Protein AF-A0A645AIA3-F1 (afdb_monomer_lite)

Radius of gyration: 23.24 Å; chains: 1; bounding box: 51×50×55 Å

pLDDT: mean 79.98, std 12.29, range [47.19, 94.25]

InterPro domains:
  IPR001204 Phosphate transporter [PF01384] (1-66)
  IPR001204 Phosphate transporter [PTHR11101] (1-73)

Organism: NCBI:txid1076179

Foldseek 3Di:
DQLVVQLVVVVVVCVVVVDDDDSVCSSVVSVQVVQVPDVPRDDPVVVVVVVVVVVVVVVVVVVVVVVVLVCQLVVVCVPPPNVVSVVVSVVVVVVVVVVVVVVVVVDDCDPVNPPPPPPPVPDDDDDDPPDD

Sequence (132 aa):
MAAEASSAAVILASSHLGFALSTTHVATGSILGTGLGRRGAEVRWGVALRMVVAWLVTLPAAALVGAAMYGIANGLSGVAGGWLGPFVVFAMLLAMAGYLVARSRRTPIGAHNVNDDWDTGLGPTPAPSTSA

Secondary structure (DSSP, 8-state):
-HHHHHHHHHHHHHHHHT----HHHHHHHHHHHHHHTSTT----HHHHHHHHHHHHHHHHHHHHHHHHHHHHHHHHHHHH-TTHHHHHHHHHHHHHHHHHHHHHTTS---TTTSSS---SS-SPPPPP----

Structure (mmCIF, N/CA/C/O backbone):
data_AF-A0A645AIA3-F1
#
_entry.id   AF-A0A645AIA3-F1
#
loop_
_atom_site.group_PDB
_atom_site.id
_atom_site.type_symbol
_atom_site.label_atom_id
_atom_site.label_alt_id
_atom_site.label_comp_id
_atom_site.label_asym_id
_atom_site.label_entity_id
_atom_site.label_seq_id
_atom_site.pdbx_PDB_ins_code
_atom_site.Cartn_x
_atom_site.Cartn_y
_atom_site.Cartn_z
_atom_site.occupancy
_atom_site.B_iso_or_equiv
_atom_site.auth_seq_id
_atom_site.auth_comp_id
_atom_site.auth_asym_id
_atom_site.auth_atom_id
_atom_site.pdbx_PDB_model_num
ATOM 1 N N . MET A 1 1 ? -5.110 3.133 24.076 1.00 74.75 1 MET A N 1
ATOM 2 C CA . MET A 1 1 ? -4.792 2.135 25.121 1.00 74.75 1 MET A CA 1
ATOM 3 C C . MET A 1 1 ? -5.006 0.692 24.647 1.00 74.75 1 MET A C 1
ATOM 5 O O . MET A 1 1 ? -4.020 0.061 24.302 1.00 74.75 1 MET A O 1
ATOM 9 N N . ALA A 1 2 ? -6.229 0.144 24.546 1.00 84.81 2 ALA A N 1
ATOM 10 C CA . ALA A 1 2 ? -6.406 -1.277 24.164 1.00 84.81 2 ALA A CA 1
ATOM 11 C C . ALA A 1 2 ? -5.917 -1.626 22.732 1.00 84.81 2 ALA A C 1
ATOM 13 O O . ALA A 1 2 ? -5.334 -2.688 22.509 1.00 84.81 2 ALA A O 1
ATOM 14 N N . ALA A 1 3 ? -6.090 -0.717 21.765 1.00 87.19 3 ALA A N 1
ATOM 15 C CA . ALA A 1 3 ? -5.640 -0.922 20.383 1.00 87.19 3 ALA A CA 1
ATOM 16 C C . ALA A 1 3 ? -4.106 -0.865 20.268 1.00 87.19 3 ALA A C 1
ATOM 18 O O . ALA A 1 3 ? -3.494 -1.663 19.567 1.00 87.19 3 ALA A O 1
ATOM 19 N N . GLU A 1 4 ? -3.476 0.045 21.006 1.00 89.69 4 GLU A N 1
ATOM 20 C CA . GLU A 1 4 ? -2.017 0.195 21.036 1.00 89.69 4 GLU A CA 1
ATOM 21 C C . GLU A 1 4 ? -1.359 -1.000 21.725 1.00 89.69 4 GLU A C 1
ATOM 23 O O . GLU A 1 4 ? -0.399 -1.548 21.195 1.00 89.69 4 GLU A O 1
ATOM 28 N N . ALA A 1 5 ? -1.913 -1.460 22.854 1.00 92.25 5 ALA A N 1
ATOM 29 C CA . ALA A 1 5 ? -1.401 -2.624 23.574 1.00 92.25 5 ALA A CA 1
ATOM 30 C C . ALA A 1 5 ? -1.494 -3.907 22.731 1.00 92.25 5 ALA A C 1
ATOM 32 O O . ALA A 1 5 ? -0.534 -4.671 22.665 1.00 92.25 5 ALA A O 1
ATOM 33 N N . SER A 1 6 ? -2.620 -4.124 22.040 1.00 89.19 6 SER A N 1
ATOM 34 C CA . SER A 1 6 ? -2.767 -5.265 21.125 1.00 89.19 6 SER A CA 1
ATOM 35 C C . SER A 1 6 ? -1.826 -5.168 19.921 1.00 89.19 6 SER A C 1
ATOM 37 O O . SER A 1 6 ? -1.186 -6.162 19.583 1.00 89.19 6 SER A O 1
ATOM 39 N N . SER A 1 7 ? -1.664 -3.980 19.326 1.00 89.94 7 SER A N 1
ATOM 40 C CA . SER A 1 7 ? -0.715 -3.778 18.222 1.00 89.94 7 SER A CA 1
ATOM 41 C C . SER A 1 7 ? 0.723 -4.056 18.662 1.00 89.94 7 SER A C 1
ATOM 43 O O . SER A 1 7 ? 1.447 -4.786 17.988 1.00 89.94 7 SER A O 1
ATOM 45 N N . ALA A 1 8 ? 1.125 -3.518 19.816 1.00 90.75 8 ALA A N 1
ATOM 46 C CA . ALA A 1 8 ? 2.456 -3.709 20.380 1.00 90.75 8 ALA A CA 1
ATOM 47 C C . ALA A 1 8 ? 2.735 -5.183 20.697 1.00 90.75 8 ALA A C 1
ATOM 49 O O . ALA A 1 8 ? 3.807 -5.679 20.359 1.00 90.75 8 ALA A O 1
ATOM 50 N N . ALA A 1 9 ? 1.768 -5.901 21.278 1.00 92.19 9 ALA A N 1
ATOM 51 C CA . ALA A 1 9 ? 1.904 -7.325 21.572 1.00 92.19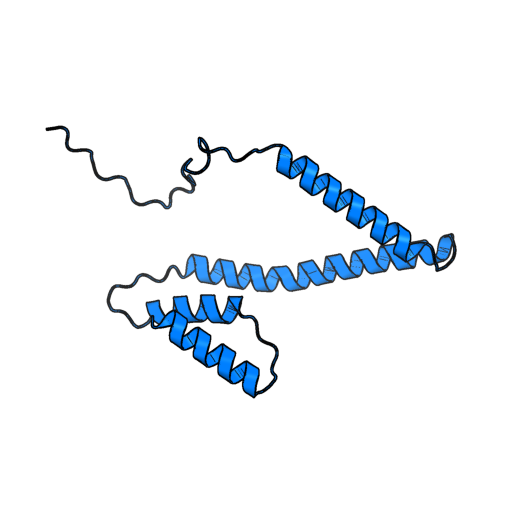 9 ALA A CA 1
ATOM 52 C C . ALA A 1 9 ? 2.121 -8.161 20.299 1.00 92.19 9 ALA A C 1
ATOM 54 O O . ALA A 1 9 ? 3.022 -8.998 20.262 1.00 92.19 9 ALA A O 1
ATOM 55 N N . VAL A 1 10 ? 1.343 -7.908 19.241 1.00 90.62 10 VAL A N 1
ATOM 56 C CA . VAL A 1 10 ? 1.462 -8.628 17.960 1.00 90.62 10 VAL A CA 1
ATOM 57 C C . VAL A 1 10 ? 2.786 -8.315 17.263 1.00 90.62 10 VAL A C 1
ATOM 59 O O . VAL A 1 10 ? 3.459 -9.226 16.782 1.00 90.62 10 VAL A O 1
ATOM 62 N N . ILE A 1 11 ? 3.188 -7.042 17.234 1.00 91.38 11 ILE A N 1
ATOM 63 C CA . ILE A 1 11 ? 4.462 -6.629 16.634 1.00 91.38 11 ILE A CA 1
ATOM 64 C C . ILE A 1 11 ? 5.634 -7.256 17.393 1.00 91.38 11 ILE A C 1
ATOM 66 O O . ILE A 1 11 ? 6.525 -7.819 16.765 1.00 91.38 11 ILE A O 1
ATOM 70 N N . LEU A 1 12 ? 5.623 -7.216 18.729 1.00 91.56 12 LEU A N 1
ATOM 71 C CA . LEU A 1 12 ? 6.688 -7.791 19.550 1.00 91.56 12 LEU A CA 1
ATOM 72 C C . LEU A 1 12 ? 6.775 -9.312 19.370 1.00 91.56 12 LEU A C 1
ATOM 74 O O . LEU A 1 12 ? 7.865 -9.839 19.158 1.00 91.56 12 LEU A O 1
ATOM 78 N N . ALA A 1 13 ? 5.634 -10.007 19.369 1.00 90.00 13 ALA A N 1
ATOM 79 C CA . ALA A 1 13 ? 5.581 -11.440 19.091 1.00 90.00 13 ALA A CA 1
ATOM 80 C C . ALA A 1 13 ? 6.165 -11.773 17.708 1.00 90.00 13 ALA A C 1
ATOM 82 O O . ALA A 1 13 ? 6.977 -12.686 17.585 1.00 90.00 13 ALA A O 1
ATOM 83 N N . SER A 1 14 ? 5.817 -11.001 16.677 1.00 89.81 14 SER A N 1
ATOM 84 C CA . SER A 1 14 ? 6.358 -11.197 15.328 1.00 89.81 14 SER A CA 1
ATOM 85 C C . SER A 1 14 ? 7.854 -10.940 15.241 1.00 89.81 14 SER A C 1
ATOM 87 O O . SER A 1 14 ? 8.557 -11.705 14.588 1.00 89.81 14 SER A O 1
ATOM 89 N N . SER A 1 15 ? 8.349 -9.903 15.919 1.00 88.62 15 SER A N 1
ATOM 90 C CA . SER A 1 15 ? 9.780 -9.597 15.992 1.00 88.62 15 SER A CA 1
ATOM 91 C C . SER A 1 15 ? 10.568 -10.739 16.632 1.00 88.62 15 SER A C 1
ATOM 93 O O . SER A 1 15 ? 11.648 -11.071 16.154 1.00 88.62 15 SER A O 1
ATOM 95 N N . HIS A 1 16 ? 10.021 -11.380 17.672 1.00 87.44 16 HIS A N 1
ATOM 96 C CA . HIS A 1 16 ? 10.648 -12.544 18.306 1.00 87.44 16 HIS A CA 1
ATOM 97 C C . HIS A 1 16 ? 10.575 -13.817 17.454 1.00 87.44 16 HIS A C 1
ATOM 99 O O . HIS A 1 16 ? 11.471 -14.652 17.538 1.00 87.44 16 HIS A O 1
ATOM 105 N N . LEU A 1 17 ? 9.529 -13.968 16.639 1.00 88.31 17 LEU A N 1
ATOM 106 C CA . LEU A 1 17 ? 9.338 -15.125 15.759 1.00 88.31 17 LEU A CA 1
ATOM 107 C C . LEU A 1 17 ? 9.991 -14.957 14.375 1.00 88.31 17 LEU A C 1
ATOM 109 O O . LEU A 1 17 ? 10.072 -15.920 13.620 1.00 88.31 17 LEU A O 1
ATOM 113 N N . GLY A 1 18 ? 10.455 -13.753 14.029 1.00 85.44 18 GLY A N 1
ATOM 114 C CA . GLY A 1 18 ? 11.113 -13.453 12.755 1.00 85.44 18 GLY A CA 1
ATOM 115 C C . GLY A 1 18 ? 10.180 -13.396 11.539 1.00 85.44 18 GLY A C 1
ATOM 116 O O . GLY A 1 18 ? 10.659 -13.391 10.405 1.00 85.44 18 GLY A O 1
ATOM 117 N N . PHE A 1 19 ? 8.859 -13.352 11.734 1.00 87.12 19 PHE A N 1
ATOM 118 C CA . PHE A 1 19 ? 7.905 -13.275 10.626 1.00 87.12 19 PHE A CA 1
ATOM 119 C C . PHE A 1 19 ? 7.740 -11.839 10.115 1.00 87.12 19 PHE A C 1
ATOM 121 O O . PHE A 1 19 ? 7.669 -10.885 10.892 1.00 87.12 19 PHE A O 1
ATOM 128 N N . ALA A 1 20 ? 7.635 -11.689 8.792 1.00 85.00 20 ALA A N 1
ATOM 129 C CA . ALA A 1 20 ? 7.261 -10.426 8.169 1.00 85.00 20 ALA A CA 1
ATOM 130 C C . ALA A 1 20 ? 5.749 -10.200 8.325 1.00 85.00 20 ALA A C 1
ATOM 132 O O . ALA A 1 20 ? 4.948 -11.023 7.880 1.00 85.00 20 ALA A O 1
ATOM 133 N N . LEU A 1 21 ? 5.357 -9.074 8.928 1.00 90.62 21 LEU A N 1
ATOM 134 C CA . LEU A 1 21 ? 3.957 -8.662 9.047 1.00 90.62 21 LEU A CA 1
ATOM 135 C C . LEU A 1 21 ? 3.735 -7.219 8.593 1.00 90.62 21 LEU A C 1
ATOM 137 O O . LEU A 1 21 ? 4.659 -6.409 8.542 1.00 90.62 21 LEU A O 1
ATOM 141 N N . SER A 1 22 ? 2.481 -6.889 8.282 1.00 89.44 22 SER A N 1
ATOM 142 C CA . SER A 1 22 ? 2.065 -5.526 7.947 1.00 89.44 22 SER A CA 1
ATOM 143 C C . SER A 1 22 ? 1.618 -4.781 9.203 1.00 89.44 22 SER A C 1
ATOM 145 O O . SER A 1 22 ? 0.563 -5.078 9.768 1.00 89.44 22 SER A O 1
ATOM 147 N N . THR A 1 23 ? 2.389 -3.778 9.626 1.00 90.31 23 THR A N 1
ATOM 148 C CA . THR A 1 23 ? 2.054 -2.944 10.794 1.00 90.31 23 THR A CA 1
ATOM 149 C C . THR A 1 23 ? 0.778 -2.130 10.580 1.00 90.31 23 THR A C 1
ATOM 151 O O . THR A 1 23 ? 0.030 -1.923 11.531 1.00 90.31 23 THR A O 1
ATOM 154 N N . THR A 1 24 ? 0.462 -1.737 9.339 1.00 89.94 24 THR A N 1
ATOM 155 C CA . THR A 1 24 ? -0.812 -1.085 8.996 1.00 89.94 24 THR A CA 1
ATOM 156 C C . THR A 1 24 ? -1.993 -2.019 9.234 1.00 89.94 24 THR A C 1
ATOM 158 O O . THR A 1 24 ? -2.975 -1.614 9.850 1.00 89.94 24 THR A O 1
ATOM 161 N N . HIS A 1 25 ? -1.888 -3.280 8.805 1.00 89.00 25 HIS A N 1
ATOM 162 C CA . HIS A 1 25 ? -2.953 -4.261 9.007 1.00 89.00 25 HIS A CA 1
ATOM 163 C C . HIS A 1 25 ? -3.175 -4.535 10.499 1.00 89.00 25 HIS A C 1
ATOM 165 O O . HIS A 1 25 ? -4.315 -4.557 10.961 1.00 89.00 25 HIS A O 1
ATOM 171 N N . VAL A 1 26 ? -2.087 -4.679 11.260 1.00 91.38 26 VAL A N 1
ATOM 172 C CA . VAL A 1 26 ? -2.143 -4.869 12.715 1.00 91.38 26 VAL A CA 1
ATOM 173 C C . VAL A 1 26 ? -2.784 -3.661 13.398 1.00 91.38 26 VAL 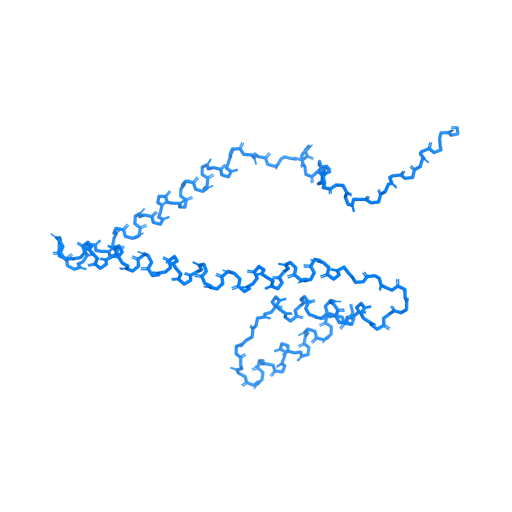A C 1
ATOM 175 O O . VAL A 1 26 ? -3.739 -3.832 14.147 1.00 91.38 26 VAL A O 1
ATOM 178 N N . ALA A 1 27 ? -2.334 -2.442 13.093 1.00 91.38 27 ALA A N 1
ATOM 179 C CA . ALA A 1 27 ? -2.863 -1.228 13.708 1.00 91.38 27 ALA A CA 1
ATOM 180 C C . ALA A 1 27 ? -4.352 -1.014 13.390 1.00 91.38 27 ALA A C 1
ATOM 182 O O . ALA A 1 27 ? -5.158 -0.805 14.300 1.00 91.38 27 ALA A O 1
ATOM 183 N N . THR A 1 28 ? -4.751 -1.109 12.115 1.00 89.25 28 THR A N 1
ATOM 184 C CA . THR A 1 28 ? -6.160 -0.969 11.717 1.00 89.25 28 THR A CA 1
ATOM 185 C C . THR A 1 28 ? -7.022 -2.080 12.323 1.00 89.25 28 THR A C 1
ATOM 187 O O . THR A 1 28 ? -8.104 -1.796 12.835 1.00 89.25 28 THR A O 1
ATOM 190 N N . GLY A 1 29 ? -6.535 -3.325 12.341 1.00 89.50 29 GLY A N 1
ATOM 191 C CA . GLY A 1 29 ? -7.220 -4.459 12.963 1.00 89.50 29 GLY A CA 1
ATOM 192 C C . GLY A 1 29 ? -7.409 -4.288 14.470 1.00 89.50 29 GLY A C 1
ATOM 193 O O . GLY A 1 29 ? -8.507 -4.500 14.979 1.00 89.50 29 GLY A O 1
ATOM 194 N N . SER A 1 30 ? -6.383 -3.818 15.178 1.00 90.00 30 SER A N 1
ATOM 195 C CA . SER A 1 30 ? -6.459 -3.487 16.602 1.00 90.00 30 SER A CA 1
ATOM 196 C C . SER A 1 30 ? -7.477 -2.387 16.898 1.00 90.00 30 SER A C 1
ATOM 198 O O . SER A 1 30 ? -8.237 -2.503 17.859 1.00 90.00 30 SER A O 1
ATOM 200 N N . ILE A 1 31 ? -7.547 -1.341 16.068 1.00 88.69 31 ILE A N 1
ATOM 201 C CA . ILE A 1 31 ? -8.548 -0.270 16.205 1.00 88.69 31 ILE A CA 1
ATOM 202 C C . ILE A 1 31 ? -9.961 -0.845 16.056 1.00 88.69 31 ILE A C 1
ATOM 204 O O . ILE A 1 31 ? -10.800 -0.649 16.939 1.00 88.69 31 ILE A O 1
ATOM 208 N N . LEU A 1 32 ? -10.209 -1.611 14.987 1.00 87.44 32 LEU A N 1
ATOM 209 C CA . LEU A 1 32 ? -11.500 -2.268 14.753 1.00 87.44 32 LEU A CA 1
ATOM 210 C C . LEU A 1 32 ? -11.861 -3.233 15.897 1.00 87.44 32 LEU A C 1
ATOM 212 O O . LEU A 1 32 ? -12.992 -3.220 16.385 1.00 87.44 32 LEU A O 1
ATOM 216 N N . GLY A 1 33 ? -10.882 -4.000 16.384 1.00 85.69 33 GLY A N 1
ATOM 217 C CA . GLY A 1 33 ? -11.018 -4.934 17.503 1.00 85.69 33 GLY A CA 1
ATOM 218 C C . GLY A 1 33 ? -11.467 -4.261 18.799 1.00 85.69 33 GLY A C 1
ATOM 219 O O . GLY A 1 33 ? -12.332 -4.784 19.500 1.00 85.69 33 GLY A O 1
ATOM 220 N N . THR A 1 34 ? -10.956 -3.063 19.098 1.00 84.88 34 THR A N 1
ATOM 221 C CA . THR A 1 34 ? -11.406 -2.316 20.286 1.00 84.88 34 THR A CA 1
ATOM 222 C C . THR A 1 34 ? -12.830 -1.778 20.189 1.00 84.88 34 THR A C 1
ATOM 224 O O . THR A 1 34 ? -13.474 -1.593 21.221 1.00 84.88 34 THR A O 1
ATOM 227 N N . GLY A 1 35 ? -13.334 -1.542 18.974 1.00 78.50 35 GLY A N 1
ATOM 228 C CA . GLY A 1 35 ? -14.706 -1.085 18.747 1.00 78.50 35 GLY A CA 1
ATOM 229 C C . GLY A 1 35 ? -15.749 -2.188 18.943 1.00 78.50 35 GLY A C 1
ATOM 230 O O . GLY A 1 35 ? -16.833 -1.918 19.445 1.00 78.50 35 GLY A O 1
ATOM 231 N N . LEU A 1 36 ? -15.406 -3.440 18.628 1.00 77.88 36 LEU A N 1
ATOM 232 C CA . LEU A 1 36 ? -16.305 -4.601 18.717 1.00 77.88 36 LEU A CA 1
ATOM 233 C C . LEU A 1 36 ? -16.766 -4.939 20.148 1.00 77.88 36 LEU A C 1
ATOM 235 O O . LEU A 1 36 ? -17.886 -5.404 20.339 1.00 77.88 36 LEU A O 1
ATOM 239 N N . GLY A 1 37 ? -15.915 -4.726 21.157 1.00 67.38 37 GLY A N 1
ATOM 240 C CA . GLY A 1 37 ? -16.189 -5.120 22.548 1.00 67.38 37 GLY A CA 1
ATOM 241 C C . GLY A 1 37 ? -16.869 -4.053 23.412 1.00 67.38 37 GLY A C 1
ATOM 242 O O . GLY A 1 37 ? -17.171 -4.303 24.580 1.00 67.38 37 GLY A O 1
ATOM 243 N N . ARG A 1 38 ? -17.086 -2.845 22.883 1.00 72.19 38 ARG A N 1
ATOM 244 C CA . ARG A 1 38 ? -17.539 -1.689 23.666 1.00 72.19 38 ARG A CA 1
ATOM 245 C C . ARG A 1 38 ? -19.031 -1.437 23.422 1.00 72.19 38 ARG A C 1
ATOM 247 O O . ARG A 1 38 ? -19.435 -1.116 22.310 1.00 72.19 38 ARG A O 1
ATOM 254 N N . ARG A 1 39 ? -19.866 -1.565 24.467 1.00 55.50 39 ARG A N 1
ATOM 255 C CA . ARG A 1 39 ? -21.309 -1.250 24.388 1.00 55.50 39 ARG A CA 1
ATOM 256 C C . ARG A 1 39 ? -21.497 0.201 23.917 1.00 55.50 39 ARG A C 1
ATOM 258 O O . ARG A 1 39 ? -21.020 1.118 24.579 1.00 55.50 39 ARG A O 1
ATOM 265 N N . GLY A 1 40 ? -22.163 0.380 22.774 1.00 64.00 40 GLY A N 1
ATOM 266 C CA . GLY A 1 40 ? -22.426 1.687 22.157 1.00 64.00 40 GLY A CA 1
ATOM 267 C C . GLY A 1 40 ? -21.333 2.219 21.221 1.00 64.00 40 GLY A C 1
ATOM 268 O O . GLY A 1 40 ? -21.434 3.359 20.782 1.00 64.00 40 GLY A O 1
ATOM 269 N N . ALA A 1 41 ? -20.285 1.447 20.914 1.00 65.62 41 ALA A N 1
ATOM 270 C CA . ALA A 1 41 ? -19.312 1.842 19.897 1.00 65.62 41 ALA A CA 1
ATOM 271 C C . ALA A 1 41 ? -19.810 1.477 18.490 1.00 65.62 41 ALA A C 1
ATOM 273 O O . ALA A 1 41 ? -20.043 0.308 18.183 1.00 65.62 41 ALA A O 1
ATOM 274 N N . GLU A 1 42 ? -19.941 2.476 17.619 1.00 68.25 42 GLU A N 1
ATOM 275 C CA . GLU A 1 42 ? -20.278 2.267 16.213 1.00 68.25 42 GLU A CA 1
ATOM 276 C C . GLU A 1 42 ? -19.014 1.988 15.393 1.00 68.25 42 GLU A C 1
ATOM 278 O O . GLU A 1 42 ? -18.187 2.867 15.143 1.00 68.25 42 GLU A O 1
ATOM 283 N N . VAL A 1 43 ? -18.857 0.741 14.947 1.00 74.06 43 VAL A N 1
ATOM 284 C CA . VAL A 1 43 ? -17.815 0.379 13.983 1.00 74.06 43 VAL A CA 1
ATOM 285 C C . VAL A 1 43 ? -18.330 0.661 12.575 1.00 74.06 43 VAL A C 1
ATOM 287 O O . VAL A 1 43 ? -19.314 0.077 12.122 1.00 74.06 43 VAL A O 1
ATOM 290 N N . ARG A 1 44 ? -17.637 1.541 11.844 1.00 81.50 44 ARG A N 1
ATOM 291 C CA . ARG A 1 44 ? -17.954 1.880 10.448 1.00 81.50 44 ARG A CA 1
ATOM 292 C C . ARG A 1 44 ? -17.513 0.763 9.496 1.00 81.50 44 ARG A C 1
ATOM 294 O O . ARG A 1 44 ? -16.531 0.908 8.765 1.00 81.50 44 ARG A O 1
ATOM 301 N N . TRP A 1 45 ? -18.255 -0.343 9.477 1.00 81.31 45 TRP A N 1
ATOM 302 C CA . TRP A 1 45 ? -17.966 -1.529 8.656 1.00 81.31 45 TRP A CA 1
ATOM 303 C C . TRP A 1 45 ? -17.793 -1.228 7.165 1.00 81.31 45 TRP A C 1
ATOM 305 O O . TRP A 1 45 ? -16.932 -1.819 6.520 1.00 81.31 45 TRP A O 1
ATOM 315 N N . GLY A 1 46 ? -18.531 -0.251 6.628 1.00 83.50 46 GLY A N 1
ATOM 316 C CA . GLY A 1 46 ? -18.366 0.187 5.240 1.00 83.50 46 GLY A CA 1
ATOM 317 C C . GLY A 1 46 ? -16.971 0.751 4.937 1.00 83.50 46 GLY A C 1
ATOM 318 O O . GLY A 1 46 ? -16.441 0.535 3.850 1.00 83.50 46 GLY A O 1
ATOM 319 N N . VAL A 1 47 ? -16.332 1.428 5.896 1.00 83.38 47 VAL A N 1
ATOM 320 C CA . VAL A 1 47 ? -14.960 1.935 5.724 1.00 83.38 47 VAL A CA 1
ATOM 321 C C . VAL A 1 47 ? -13.933 0.827 5.903 1.00 83.38 47 VAL A C 1
ATOM 323 O O . VAL A 1 47 ? -13.004 0.744 5.103 1.00 83.38 47 VAL A O 1
ATOM 326 N N . ALA A 1 48 ? -14.134 -0.061 6.879 1.00 83.81 48 ALA A N 1
ATOM 327 C CA . ALA A 1 48 ? -13.279 -1.231 7.059 1.00 83.81 48 ALA A CA 1
ATOM 328 C C . ALA A 1 48 ? -13.249 -2.102 5.790 1.00 83.81 48 ALA A C 1
ATOM 330 O O . ALA A 1 48 ? -12.177 -2.458 5.305 1.00 83.81 48 ALA A O 1
ATOM 331 N N . LEU A 1 49 ? -14.414 -2.366 5.188 1.00 86.75 49 LEU A N 1
ATOM 332 C CA . LEU A 1 49 ? -14.503 -3.139 3.951 1.00 86.75 49 LEU A CA 1
ATOM 333 C C . LEU A 1 49 ? -13.827 -2.423 2.773 1.00 86.75 49 LEU A C 1
ATOM 335 O O . LEU A 1 49 ? -13.086 -3.053 2.023 1.00 86.75 49 LEU A O 1
ATOM 339 N N . ARG A 1 50 ? -14.011 -1.101 2.633 1.00 87.56 50 ARG A N 1
ATOM 340 C CA . ARG A 1 50 ? -13.314 -0.305 1.604 1.00 87.56 50 ARG A CA 1
ATOM 341 C C . ARG A 1 50 ? -11.794 -0.385 1.738 1.00 87.56 50 ARG A C 1
ATOM 343 O O . ARG A 1 50 ? -11.113 -0.468 0.721 1.00 87.56 50 ARG A O 1
ATOM 350 N N . MET A 1 51 ? -11.265 -0.386 2.962 1.00 88.00 51 MET A N 1
ATOM 351 C CA . MET A 1 51 ? -9.828 -0.558 3.207 1.00 88.00 51 MET A CA 1
ATOM 352 C C . MET A 1 51 ? -9.341 -1.946 2.779 1.00 88.00 51 MET A C 1
ATOM 354 O O . MET A 1 51 ? -8.347 -2.041 2.065 1.00 88.00 51 MET A O 1
ATOM 358 N N . VAL A 1 52 ? -10.065 -3.009 3.142 1.00 88.06 52 VAL A N 1
ATOM 359 C CA . VAL A 1 52 ? -9.710 -4.387 2.756 1.00 88.06 52 VAL A CA 1
ATOM 360 C C . VAL A 1 52 ? -9.720 -4.561 1.238 1.00 88.06 52 VAL A C 1
ATOM 362 O O . VAL A 1 52 ? -8.771 -5.103 0.673 1.00 88.06 52 VAL A O 1
ATOM 365 N N . VAL A 1 53 ? -10.757 -4.056 0.565 1.00 90.94 53 VAL A N 1
ATOM 366 C CA . VAL A 1 53 ? -10.839 -4.083 -0.902 1.00 90.94 53 VAL A CA 1
ATOM 367 C C . VAL A 1 53 ? -9.681 -3.300 -1.519 1.00 90.94 53 VAL A C 1
ATOM 369 O O . VAL A 1 53 ? -9.051 -3.791 -2.452 1.00 90.94 53 VAL A O 1
ATOM 372 N N . ALA A 1 54 ? -9.344 -2.125 -0.978 1.00 89.81 54 ALA A N 1
ATOM 373 C CA . ALA A 1 54 ? -8.199 -1.353 -1.450 1.00 89.81 54 ALA A CA 1
ATOM 374 C C . ALA A 1 54 ? -6.888 -2.144 -1.314 1.00 89.81 54 ALA A C 1
ATOM 376 O O . ALA A 1 54 ? -6.144 -2.236 -2.286 1.00 89.81 54 ALA A O 1
ATOM 377 N N . TRP A 1 55 ? -6.622 -2.782 -0.170 1.00 89.06 55 TRP A N 1
ATOM 378 C CA . TRP A 1 55 ? -5.422 -3.610 0.009 1.00 89.06 55 TRP A CA 1
ATOM 379 C C . TRP A 1 55 ? -5.353 -4.755 -1.004 1.00 89.06 55 TRP A C 1
ATOM 381 O O . TRP A 1 55 ? -4.319 -4.947 -1.647 1.00 89.06 55 TRP A O 1
ATOM 391 N N . LEU A 1 56 ? -6.465 -5.462 -1.216 1.00 90.75 56 LEU A N 1
ATOM 392 C CA . LEU A 1 56 ? -6.526 -6.549 -2.191 1.00 90.75 56 LEU A CA 1
ATOM 393 C C . LEU A 1 56 ? -6.323 -6.072 -3.626 1.00 90.75 56 LEU A C 1
ATOM 395 O O . LEU A 1 56 ? -5.691 -6.783 -4.391 1.00 90.75 56 LEU A O 1
ATOM 399 N N . VAL A 1 57 ? -6.816 -4.889 -3.995 1.00 92.75 57 VAL A N 1
ATOM 400 C CA . VAL A 1 57 ? -6.642 -4.320 -5.344 1.00 92.75 57 VAL A CA 1
ATOM 401 C C . VAL A 1 57 ? -5.231 -3.762 -5.549 1.00 92.75 57 VAL A C 1
ATOM 403 O O . VAL A 1 57 ? -4.695 -3.831 -6.658 1.00 92.75 57 VAL A O 1
ATOM 406 N N . THR A 1 58 ? -4.590 -3.247 -4.495 1.00 91.00 58 THR A N 1
ATOM 407 C CA . THR A 1 58 ? -3.234 -2.686 -4.604 1.00 91.00 58 THR A CA 1
ATOM 408 C C . THR A 1 58 ? -2.178 -3.730 -4.959 1.00 91.00 58 THR A C 1
ATOM 410 O O . THR A 1 58 ? -1.250 -3.401 -5.692 1.00 91.00 58 THR A O 1
ATOM 413 N N . LEU A 1 59 ? -2.327 -4.986 -4.519 1.00 90.62 59 LEU A N 1
ATOM 414 C CA . LEU A 1 59 ? -1.368 -6.055 -4.828 1.00 90.62 59 LEU A CA 1
ATOM 415 C C . LEU A 1 59 ? -1.340 -6.421 -6.332 1.00 90.62 59 LEU A C 1
ATOM 417 O O . LEU A 1 59 ? -0.264 -6.346 -6.929 1.00 90.62 59 LEU A O 1
ATOM 421 N N . PRO A 1 60 ? -2.473 -6.739 -6.995 1.00 92.31 60 PRO A N 1
ATOM 422 C CA . PRO A 1 60 ? -2.532 -6.918 -8.443 1.00 92.31 60 PRO A CA 1
ATOM 423 C C . PRO A 1 60 ? -2.097 -5.675 -9.209 1.00 92.31 60 PRO A C 1
ATOM 425 O O . PRO A 1 60 ? -1.363 -5.795 -10.183 1.00 92.31 60 PRO A O 1
ATOM 428 N N . ALA A 1 61 ? -2.510 -4.482 -8.772 1.00 92.38 61 ALA A N 1
ATOM 429 C CA . ALA A 1 61 ? -2.112 -3.247 -9.437 1.00 92.38 61 ALA A CA 1
ATOM 430 C C . ALA A 1 61 ? -0.585 -3.066 -9.411 1.00 92.38 61 ALA A C 1
ATOM 432 O O . ALA A 1 61 ? 0.018 -2.791 -10.448 1.00 92.38 61 ALA A O 1
ATOM 433 N N . ALA A 1 62 ? 0.055 -3.292 -8.259 1.00 90.88 62 ALA A N 1
ATOM 434 C CA . ALA A 1 62 ? 1.509 -3.248 -8.132 1.00 90.88 62 ALA A CA 1
ATOM 435 C C . ALA A 1 62 ? 2.196 -4.314 -9.001 1.00 90.88 62 ALA A C 1
ATOM 437 O O . ALA A 1 62 ? 3.180 -4.010 -9.678 1.00 90.88 62 ALA A O 1
ATOM 438 N N . ALA A 1 63 ? 1.655 -5.536 -9.043 1.00 91.38 63 ALA A N 1
ATOM 439 C CA . ALA A 1 63 ? 2.173 -6.611 -9.887 1.00 91.38 63 ALA A CA 1
ATOM 440 C C . ALA A 1 63 ? 2.083 -6.274 -11.386 1.00 91.38 63 ALA A C 1
ATOM 442 O O . ALA A 1 63 ? 3.055 -6.463 -12.114 1.00 91.38 63 ALA A O 1
ATOM 443 N N . LEU A 1 64 ? 0.953 -5.724 -11.843 1.00 94.25 64 LEU A N 1
ATOM 444 C CA . LEU A 1 64 ? 0.751 -5.306 -13.233 1.00 94.25 64 LEU A CA 1
ATOM 445 C C . LEU A 1 64 ? 1.713 -4.187 -13.636 1.00 94.25 64 LEU A C 1
ATOM 447 O O . LEU A 1 64 ? 2.314 -4.252 -14.707 1.00 94.25 64 LEU A O 1
ATOM 451 N N . VAL A 1 65 ? 1.895 -3.184 -12.775 1.00 91.56 65 VAL A N 1
ATOM 452 C CA . VAL A 1 65 ? 2.854 -2.098 -13.021 1.00 91.56 65 VAL A CA 1
ATOM 453 C C . VAL A 1 65 ? 4.280 -2.648 -13.087 1.00 91.56 65 VAL A C 1
ATOM 455 O O . VAL A 1 65 ? 5.019 -2.306 -14.008 1.00 91.56 65 VAL A O 1
ATOM 458 N N . GLY A 1 66 ? 4.660 -3.542 -12.169 1.00 88.88 66 GLY A N 1
ATOM 459 C CA . GLY A 1 66 ? 5.967 -4.205 -12.194 1.00 88.88 66 GLY A CA 1
ATOM 460 C C . GLY A 1 66 ? 6.195 -5.016 -13.473 1.00 88.88 66 GLY A C 1
ATOM 461 O O . GLY A 1 66 ? 7.233 -4.874 -14.120 1.00 88.88 66 GLY A O 1
ATOM 462 N N . ALA A 1 67 ? 5.200 -5.805 -13.886 1.00 90.19 67 ALA A N 1
ATOM 463 C CA . ALA A 1 67 ? 5.241 -6.576 -15.126 1.00 90.19 67 ALA A CA 1
ATOM 464 C C . ALA A 1 67 ? 5.359 -5.674 -16.365 1.00 90.19 67 ALA A C 1
ATOM 466 O O . ALA A 1 67 ? 6.144 -5.968 -17.265 1.00 90.19 67 ALA A O 1
ATOM 467 N N . ALA A 1 68 ? 4.639 -4.549 -16.398 1.00 88.31 68 ALA A N 1
ATOM 468 C CA . ALA A 1 68 ? 4.727 -3.575 -17.483 1.00 88.31 68 ALA A CA 1
ATOM 469 C C . ALA A 1 68 ? 6.124 -2.938 -17.569 1.00 88.31 68 ALA A C 1
ATOM 471 O O . ALA A 1 68 ? 6.700 -2.869 -18.654 1.00 88.31 68 ALA A O 1
ATOM 472 N N . MET A 1 69 ? 6.701 -2.526 -16.435 1.00 86.19 69 MET A N 1
ATOM 473 C CA . MET A 1 69 ? 8.060 -1.967 -16.393 1.00 86.19 69 MET A CA 1
ATOM 474 C C . MET A 1 69 ? 9.107 -2.984 -16.858 1.00 86.19 69 MET A C 1
ATOM 476 O O . MET A 1 69 ? 9.987 -2.643 -17.649 1.00 86.19 69 MET A O 1
ATOM 480 N N . TYR A 1 70 ? 8.983 -4.242 -16.426 1.00 85.62 70 TYR A N 1
ATOM 481 C CA . TYR A 1 70 ? 9.845 -5.329 -16.890 1.00 85.62 70 TYR A CA 1
ATOM 482 C C . TYR A 1 70 ? 9.700 -5.572 -18.399 1.00 85.62 70 TYR A C 1
ATOM 484 O O . TYR A 1 70 ? 10.700 -5.681 -19.107 1.00 85.62 70 TYR A O 1
ATOM 492 N N . GLY A 1 71 ? 8.465 -5.594 -18.910 1.00 85.00 71 GLY A N 1
ATOM 493 C CA . GLY A 1 71 ? 8.184 -5.750 -20.336 1.00 85.00 71 GLY A CA 1
ATOM 494 C C . GLY A 1 71 ? 8.810 -4.642 -21.187 1.00 85.00 71 GLY A C 1
ATOM 495 O O . GLY A 1 71 ? 9.411 -4.931 -22.219 1.00 85.00 71 GLY A O 1
ATOM 496 N N . ILE A 1 72 ? 8.750 -3.390 -20.726 1.00 82.94 72 ILE A N 1
ATOM 497 C CA . ILE A 1 72 ? 9.391 -2.249 -21.397 1.00 82.94 72 ILE A CA 1
ATOM 498 C C . ILE A 1 72 ? 10.917 -2.395 -21.381 1.00 82.94 72 ILE A C 1
ATOM 500 O O . ILE A 1 72 ? 11.557 -2.235 -22.420 1.00 82.94 72 ILE A O 1
ATOM 504 N N . ALA A 1 73 ? 11.503 -2.740 -20.231 1.00 81.06 73 ALA A N 1
ATOM 505 C CA . ALA A 1 73 ? 12.948 -2.927 -20.107 1.00 81.06 73 ALA A CA 1
ATOM 506 C C . ALA A 1 73 ? 13.473 -4.032 -21.036 1.00 81.06 73 ALA A C 1
ATOM 508 O O . ALA A 1 73 ? 14.496 -3.850 -21.697 1.00 81.06 73 ALA A O 1
ATOM 509 N N . ASN A 1 74 ? 12.759 -5.162 -21.094 1.00 78.81 74 ASN A N 1
ATOM 510 C CA . ASN A 1 74 ? 13.149 -6.340 -21.863 1.00 78.81 74 ASN A CA 1
ATOM 511 C C . ASN A 1 74 ? 12.827 -6.225 -23.365 1.00 78.81 74 ASN A C 1
ATOM 513 O O . ASN A 1 74 ? 13.533 -6.777 -24.202 1.00 78.81 74 ASN A O 1
ATOM 517 N N . GLY A 1 75 ? 11.768 -5.501 -23.730 1.00 76.25 75 GLY A N 1
ATOM 518 C CA . GLY A 1 75 ? 11.453 -5.224 -25.132 1.00 76.25 75 GLY A CA 1
ATOM 519 C C . GLY A 1 75 ? 12.472 -4.285 -25.777 1.00 76.25 75 GLY A C 1
ATOM 520 O O . GLY A 1 75 ? 12.825 -4.454 -26.940 1.00 76.25 75 GLY A O 1
ATOM 521 N N . LEU A 1 76 ? 12.991 -3.320 -25.011 1.00 67.00 76 LEU A N 1
ATOM 522 C CA . LEU A 1 76 ? 13.933 -2.318 -25.508 1.00 67.00 76 LEU A CA 1
ATOM 523 C C . LEU A 1 76 ? 15.394 -2.801 -25.503 1.00 67.00 76 LEU A C 1
ATOM 525 O O . LEU A 1 76 ? 16.184 -2.395 -26.358 1.00 67.00 76 LEU A O 1
ATOM 529 N N . SER A 1 77 ? 15.752 -3.714 -24.592 1.00 61.50 77 SER A N 1
ATOM 530 C CA . SER A 1 77 ? 17.076 -4.353 -24.549 1.00 61.50 77 SER A CA 1
ATOM 531 C C . SER A 1 77 ? 17.386 -5.178 -25.807 1.00 61.50 77 SER A C 1
ATOM 533 O O . SER A 1 77 ? 18.553 -5.280 -26.188 1.00 61.50 77 SER A O 1
ATOM 535 N N . GLY A 1 78 ? 16.358 -5.703 -26.485 1.00 63.56 78 GLY A N 1
ATOM 536 C CA . GLY A 1 78 ? 16.486 -6.430 -27.752 1.00 63.56 78 GLY A CA 1
ATOM 537 C C . GLY A 1 78 ? 16.808 -5.559 -28.974 1.00 63.56 78 GLY A C 1
ATOM 538 O O . GLY A 1 78 ? 17.271 -6.089 -29.979 1.00 63.56 78 GLY A O 1
ATOM 539 N N . VAL A 1 79 ? 16.604 -4.237 -28.901 1.00 62.72 79 VAL A N 1
ATOM 540 C CA . VAL A 1 79 ? 16.755 -3.322 -30.053 1.00 62.72 79 VAL A CA 1
ATOM 541 C C . VAL A 1 79 ? 18.058 -2.512 -29.994 1.00 62.72 79 VAL A C 1
ATOM 543 O O . VAL A 1 79 ? 18.565 -2.100 -31.032 1.00 62.72 79 VAL A O 1
ATOM 546 N N . ALA A 1 80 ? 18.623 -2.287 -28.800 1.00 57.22 80 ALA A N 1
ATOM 547 C CA . ALA A 1 80 ? 19.726 -1.334 -28.616 1.00 57.22 80 ALA A CA 1
ATOM 548 C C . ALA A 1 80 ? 20.906 -1.839 -27.743 1.00 57.22 80 ALA A C 1
ATOM 550 O O . ALA A 1 80 ? 21.838 -1.091 -27.456 1.00 57.22 80 ALA A O 1
ATOM 551 N N . GLY A 1 81 ? 20.921 -3.121 -27.365 1.00 59.84 81 GLY A N 1
ATOM 552 C CA . GLY A 1 81 ? 21.945 -3.705 -26.493 1.00 59.84 81 GLY A CA 1
ATOM 553 C C . GLY A 1 81 ? 21.520 -3.679 -25.022 1.00 59.84 81 GLY A C 1
ATOM 554 O O . GLY A 1 81 ? 20.961 -2.702 -24.526 1.00 59.84 81 GLY A O 1
ATOM 555 N N . GLY A 1 82 ? 21.774 -4.782 -24.310 1.00 66.00 82 GLY A N 1
ATOM 556 C CA . GLY A 1 82 ? 21.137 -5.105 -23.023 1.00 66.00 82 GLY A CA 1
ATOM 557 C C . GLY A 1 82 ? 21.324 -4.109 -21.872 1.00 66.00 82 GLY A C 1
ATOM 558 O O . GLY A 1 82 ? 20.610 -4.184 -20.877 1.00 66.00 82 GLY A O 1
ATOM 559 N N . TRP A 1 83 ? 22.239 -3.152 -22.005 1.00 70.38 83 TRP A N 1
ATOM 560 C CA . TRP A 1 83 ? 22.550 -2.149 -20.989 1.00 70.38 83 TRP A CA 1
ATOM 561 C C . TRP A 1 83 ? 21.592 -0.949 -20.994 1.00 70.38 83 TRP A C 1
ATOM 563 O O . TRP A 1 83 ? 21.515 -0.251 -19.989 1.00 70.38 83 TRP A O 1
ATOM 573 N N . LEU A 1 84 ? 20.834 -0.709 -22.074 1.00 75.88 84 LEU A N 1
ATOM 574 C CA . LEU A 1 84 ? 19.960 0.470 -22.186 1.00 75.88 84 LEU A CA 1
ATOM 575 C C . LEU A 1 84 ? 18.611 0.332 -21.469 1.00 75.88 84 LEU A C 1
ATOM 577 O O . LEU A 1 84 ? 18.046 1.338 -21.041 1.00 75.88 84 LEU A 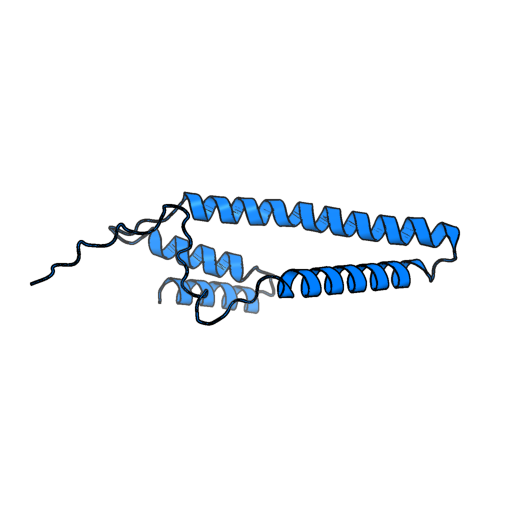O 1
ATOM 581 N N . GLY A 1 85 ? 18.108 -0.891 -21.285 1.00 76.88 85 GLY A N 1
ATOM 582 C CA . GLY A 1 85 ? 16.820 -1.145 -20.624 1.00 76.88 85 GLY A CA 1
ATOM 583 C C . GLY A 1 85 ? 16.706 -0.494 -19.233 1.00 76.88 85 GLY A C 1
ATOM 584 O O . GLY A 1 85 ? 15.771 0.278 -19.007 1.00 76.88 85 GLY A O 1
ATOM 585 N N . PRO A 1 86 ? 17.668 -0.720 -18.314 1.00 80.06 86 PRO A N 1
ATOM 586 C CA . PRO A 1 86 ? 17.651 -0.111 -16.983 1.00 80.06 86 PRO A CA 1
ATOM 587 C C . PRO A 1 86 ? 17.693 1.422 -17.001 1.00 80.06 86 PRO A C 1
ATOM 589 O O . PRO A 1 86 ? 16.968 2.060 -16.238 1.00 80.06 86 PRO A O 1
ATOM 592 N N . PHE A 1 87 ? 18.489 2.030 -17.889 1.00 84.44 87 PHE A N 1
ATOM 593 C CA . PHE A 1 87 ? 18.579 3.491 -17.991 1.00 84.44 87 PHE A CA 1
ATOM 594 C C . PHE A 1 87 ? 17.277 4.119 -18.488 1.00 84.44 87 PHE A C 1
ATOM 596 O O . PHE A 1 87 ? 16.891 5.185 -18.011 1.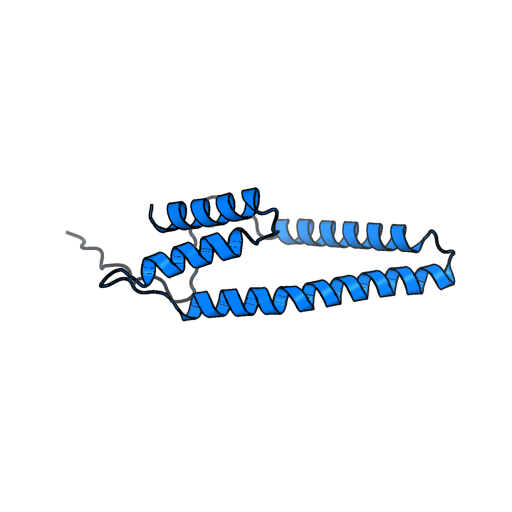00 84.44 87 PHE A O 1
ATOM 603 N N . VAL A 1 88 ? 16.565 3.449 -19.396 1.00 83.38 88 VAL A N 1
ATOM 604 C CA . VAL A 1 88 ? 15.276 3.938 -19.899 1.00 83.38 88 VAL A CA 1
ATOM 605 C C . VAL A 1 88 ? 14.185 3.833 -18.840 1.00 83.38 88 VAL A C 1
ATOM 607 O O . VAL A 1 88 ? 13.434 4.791 -18.656 1.00 83.38 88 VAL A O 1
ATOM 610 N N . VAL A 1 89 ? 14.125 2.731 -18.087 1.00 84.00 89 VAL A N 1
ATOM 611 C CA . VAL A 1 89 ? 13.199 2.627 -16.946 1.00 84.00 89 VAL A CA 1
ATOM 612 C C . VAL A 1 89 ? 13.514 3.693 -15.899 1.00 84.00 89 VAL A C 1
ATOM 614 O O . VAL A 1 89 ? 12.607 4.368 -15.419 1.00 84.00 89 VAL A O 1
ATOM 617 N N . PHE A 1 90 ? 14.793 3.908 -15.587 1.00 86.75 90 PHE A N 1
ATOM 618 C CA . PHE A 1 90 ? 15.211 4.945 -14.647 1.00 86.75 90 PHE A CA 1
ATOM 619 C C . PHE A 1 90 ? 14.792 6.350 -15.109 1.00 86.75 90 PHE A C 1
ATOM 621 O O . PHE A 1 90 ? 14.186 7.097 -14.341 1.00 86.75 90 PHE A O 1
ATOM 628 N N . ALA A 1 91 ? 15.025 6.692 -16.379 1.00 88.06 91 ALA A N 1
ATOM 629 C CA . ALA A 1 91 ? 14.596 7.965 -16.954 1.00 88.06 91 ALA A CA 1
ATOM 630 C C . ALA A 1 91 ? 13.064 8.123 -16.947 1.00 88.06 91 ALA A C 1
ATOM 632 O O . ALA A 1 91 ? 12.554 9.195 -16.619 1.00 88.06 91 ALA A O 1
ATOM 633 N N . MET A 1 92 ? 12.322 7.053 -17.248 1.00 87.38 92 MET A N 1
ATOM 634 C CA . MET A 1 92 ? 10.858 7.040 -17.198 1.00 87.38 92 MET A CA 1
ATOM 635 C C . MET A 1 92 ? 10.334 7.276 -15.776 1.00 87.38 92 MET A C 1
ATOM 637 O O . MET A 1 92 ? 9.405 8.062 -15.588 1.00 87.38 92 MET A O 1
ATOM 641 N N . LEU A 1 93 ? 10.947 6.649 -14.768 1.00 88.00 93 LEU A N 1
ATOM 642 C CA . LEU A 1 93 ? 10.599 6.863 -13.361 1.00 88.00 93 LEU A CA 1
ATOM 643 C C . LEU A 1 93 ? 10.892 8.301 -12.918 1.00 88.00 93 LEU A C 1
ATOM 645 O O . LEU A 1 93 ? 10.057 8.903 -12.244 1.00 88.00 93 LEU A O 1
ATOM 649 N N . LEU A 1 94 ? 12.022 8.884 -13.335 1.00 93.12 94 LEU A N 1
ATOM 650 C CA . LEU A 1 94 ? 12.337 10.291 -13.064 1.00 93.12 94 LEU A CA 1
ATOM 651 C C . LEU A 1 94 ? 11.333 11.241 -13.726 1.00 93.12 94 LEU A C 1
ATOM 653 O O . LEU A 1 94 ? 10.867 12.183 -13.085 1.00 93.12 94 LEU A O 1
ATOM 657 N N . ALA A 1 95 ? 10.955 10.979 -14.978 1.00 91.00 95 ALA A N 1
ATOM 658 C CA . ALA A 1 95 ? 9.946 11.764 -15.681 1.00 91.00 95 ALA A CA 1
ATOM 659 C C . ALA A 1 95 ? 8.572 11.665 -14.996 1.00 91.00 95 ALA A C 1
ATOM 661 O O . ALA A 1 95 ? 7.911 12.685 -14.799 1.00 91.00 95 ALA A O 1
ATOM 662 N N . MET A 1 96 ? 8.163 10.463 -14.572 1.00 89.19 96 MET A N 1
ATOM 663 C CA . MET A 1 96 ? 6.920 10.244 -13.826 1.00 89.19 96 MET A CA 1
ATOM 664 C C . MET A 1 96 ? 6.941 10.954 -12.468 1.00 89.19 96 MET A C 1
ATOM 666 O O . MET A 1 96 ? 5.983 11.640 -12.117 1.00 89.19 96 MET A O 1
ATOM 670 N N . ALA A 1 97 ? 8.037 10.850 -11.714 1.00 89.75 97 ALA A N 1
ATOM 671 C CA . ALA A 1 97 ? 8.197 11.553 -10.444 1.00 89.75 97 ALA A CA 1
ATOM 672 C C . ALA A 1 97 ? 8.144 13.077 -10.639 1.00 89.75 97 ALA A C 1
ATOM 674 O O . ALA A 1 97 ? 7.421 13.770 -9.923 1.00 89.75 97 ALA A O 1
ATOM 675 N N . GLY A 1 98 ? 8.839 13.595 -11.655 1.00 91.38 98 GLY A N 1
ATOM 676 C CA . GLY A 1 98 ? 8.789 15.005 -12.038 1.00 91.38 98 GLY A CA 1
ATOM 677 C C . GLY A 1 98 ? 7.377 15.457 -12.409 1.00 91.38 98 GLY A C 1
ATOM 678 O O . GLY A 1 98 ? 6.921 16.493 -11.925 1.00 91.38 98 GLY A O 1
ATOM 679 N N . TYR A 1 99 ? 6.646 14.656 -13.190 1.00 91.00 99 TYR A N 1
ATOM 680 C CA . TYR A 1 99 ? 5.245 14.906 -13.529 1.00 91.00 99 TYR A CA 1
ATOM 681 C C . TYR A 1 99 ? 4.354 14.952 -12.282 1.00 91.00 99 TYR A C 1
ATOM 683 O O . TYR A 1 99 ? 3.555 15.878 -12.138 1.00 91.00 99 TYR A O 1
ATOM 691 N N . LEU A 1 100 ? 4.508 13.999 -11.358 1.00 89.25 100 LEU A N 1
ATOM 692 C CA . LEU A 1 100 ? 3.741 13.953 -10.111 1.00 89.25 100 LEU A CA 1
ATOM 693 C C . LEU A 1 100 ? 4.027 15.162 -9.221 1.00 89.25 100 LEU A C 1
ATOM 695 O O . LEU A 1 100 ? 3.089 15.760 -8.701 1.00 89.25 100 LEU A O 1
ATOM 699 N N . VAL A 1 101 ? 5.288 15.571 -9.085 1.00 87.56 101 VAL A N 1
ATOM 700 C CA . VAL A 1 101 ? 5.664 16.762 -8.309 1.00 87.56 101 VAL A CA 1
ATOM 701 C C . VAL A 1 101 ? 5.146 18.035 -8.978 1.00 87.56 101 VAL A C 1
ATOM 703 O O . VAL A 1 101 ? 4.559 18.886 -8.311 1.00 87.56 101 VAL A O 1
ATOM 706 N N . ALA A 1 102 ? 5.296 18.164 -10.297 1.00 88.69 102 ALA A N 1
ATOM 707 C CA . ALA A 1 102 ? 4.769 19.297 -11.052 1.00 88.69 102 ALA A CA 1
ATOM 708 C C . ALA A 1 102 ? 3.238 19.382 -10.964 1.00 88.69 102 ALA A C 1
ATOM 710 O O . ALA A 1 102 ? 2.690 20.478 -10.862 1.00 88.69 102 ALA A O 1
ATOM 711 N N . ARG A 1 103 ? 2.544 18.236 -10.964 1.00 88.69 103 ARG A N 1
ATOM 712 C CA . ARG A 1 103 ? 1.091 18.148 -10.779 1.00 88.69 103 ARG A CA 1
ATOM 713 C C . ARG A 1 103 ? 0.674 18.434 -9.336 1.00 88.69 103 ARG A C 1
ATOM 715 O O . ARG A 1 103 ? -0.287 19.167 -9.142 1.00 88.69 103 ARG A O 1
ATOM 722 N N . SER A 1 104 ? 1.398 17.918 -8.344 1.00 85.38 104 SER A N 1
ATOM 723 C CA . SER A 1 104 ? 1.140 18.150 -6.915 1.00 85.38 104 SER A CA 1
ATOM 724 C C . SER A 1 104 ? 1.274 19.628 -6.548 1.00 85.38 104 SER A C 1
ATOM 726 O O . SER A 1 104 ? 0.465 20.150 -5.786 1.00 85.38 104 SER A O 1
ATOM 728 N N . ARG A 1 105 ? 2.222 20.342 -7.163 1.00 81.75 105 ARG A N 1
ATOM 729 C CA . ARG A 1 105 ? 2.398 21.789 -6.967 1.00 81.75 105 ARG A CA 1
ATOM 730 C C . ARG A 1 105 ? 1.260 22.649 -7.537 1.00 81.75 105 ARG A C 1
ATOM 732 O O . ARG A 1 105 ? 1.233 23.841 -7.257 1.00 81.75 105 ARG A O 1
ATOM 739 N N . ARG A 1 106 ? 0.323 22.083 -8.313 1.00 76.94 106 ARG A N 1
ATOM 740 C CA . ARG A 1 106 ? -0.827 22.826 -8.870 1.00 76.94 106 ARG A CA 1
ATOM 741 C C . ARG A 1 106 ? -1.936 23.099 -7.855 1.00 76.94 106 ARG A C 1
ATOM 743 O O . ARG A 1 106 ? -2.759 23.968 -8.109 1.00 76.94 106 ARG A O 1
ATOM 750 N N . THR A 1 107 ? -1.956 22.400 -6.722 1.00 71.31 107 THR A N 1
ATOM 751 C CA . THR A 1 107 ? -2.935 22.608 -5.642 1.00 71.31 107 THR A CA 1
ATOM 752 C C . THR A 1 107 ? -2.208 22.846 -4.316 1.00 71.31 107 THR A C 1
ATOM 754 O O . THR A 1 107 ? -2.074 21.917 -3.516 1.00 71.31 107 THR A O 1
ATOM 757 N N . PRO A 1 108 ? -1.675 24.058 -4.076 1.00 69.94 108 PRO A N 1
ATOM 758 C CA . PRO A 1 108 ? -1.020 24.383 -2.816 1.00 69.94 108 PRO A CA 1
ATOM 759 C C . PRO A 1 108 ? -2.033 24.337 -1.665 1.00 69.94 108 PRO A C 1
ATOM 761 O O . PRO A 1 108 ? -3.031 25.054 -1.679 1.00 69.94 108 PRO A O 1
ATOM 764 N N . ILE A 1 109 ? -1.777 23.502 -0.659 1.00 72.06 109 ILE A N 1
ATOM 765 C CA . ILE A 1 109 ? -2.578 23.457 0.569 1.00 72.06 109 ILE A CA 1
ATOM 766 C C . ILE A 1 109 ? -2.018 24.532 1.507 1.00 72.06 109 ILE A C 1
ATOM 768 O O . ILE A 1 109 ? -0.969 24.345 2.122 1.00 72.06 109 ILE A O 1
ATOM 772 N N . GLY A 1 110 ? -2.666 25.696 1.545 1.00 79.38 110 GLY A N 1
ATOM 773 C CA . GLY A 1 110 ? -2.330 26.793 2.458 1.00 79.38 110 GLY A CA 1
ATOM 774 C C . GLY A 1 110 ? -3.192 26.768 3.719 1.00 79.38 110 GLY A C 1
ATOM 775 O O . GLY A 1 110 ? -4.227 26.114 3.734 1.00 79.38 110 GLY A O 1
ATOM 776 N N . ALA A 1 111 ? -2.809 27.539 4.746 1.00 77.38 111 ALA A N 1
ATOM 777 C CA . ALA A 1 111 ? -3.532 27.657 6.025 1.00 77.38 111 ALA A CA 1
ATOM 778 C C . ALA A 1 111 ? -5.044 27.947 5.880 1.00 77.38 111 ALA A C 1
ATOM 780 O O . ALA A 1 111 ? -5.823 27.595 6.756 1.00 77.38 111 ALA A O 1
ATOM 781 N N . HIS A 1 112 ? -5.446 28.557 4.763 1.00 71.88 112 HIS A N 1
ATOM 782 C CA . HIS A 1 112 ? -6.827 28.901 4.431 1.00 71.88 112 HIS A CA 1
ATOM 783 C C . HIS A 1 112 ? -7.649 27.760 3.798 1.00 71.88 112 HIS A C 1
ATOM 785 O O . HIS A 1 112 ? -8.848 27.926 3.686 1.00 71.88 112 HIS A O 1
ATOM 791 N N . ASN A 1 113 ? -7.029 26.648 3.380 1.00 72.31 113 ASN A N 1
ATOM 792 C CA . ASN A 1 113 ? -7.662 25.494 2.704 1.00 72.31 113 ASN A CA 1
ATOM 793 C C . ASN A 1 113 ? -7.442 24.181 3.496 1.00 72.31 113 ASN A C 1
ATOM 795 O O . ASN A 1 113 ? -7.798 23.094 3.062 1.00 72.31 113 ASN A O 1
ATOM 799 N N . VAL A 1 114 ? -6.796 24.232 4.670 1.00 71.06 114 VAL A N 1
ATOM 800 C CA . VAL A 1 114 ? -6.522 23.007 5.457 1.00 71.06 114 VAL A CA 1
ATOM 801 C C . VAL A 1 114 ? -7.778 22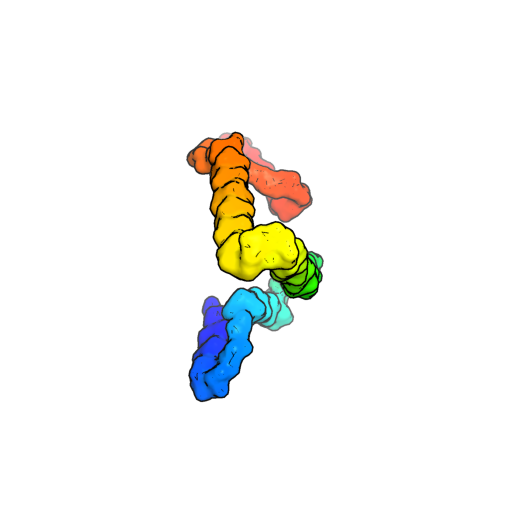.441 6.124 1.00 71.06 114 VAL A C 1
ATOM 803 O O . VAL A 1 114 ? -7.801 21.261 6.461 1.00 71.06 114 VAL A O 1
ATOM 806 N N . ASN A 1 115 ? -8.784 23.298 6.327 1.00 75.88 115 ASN A N 1
ATOM 807 C CA . ASN A 1 115 ? -10.034 23.008 7.027 1.00 75.88 115 ASN A CA 1
ATOM 808 C C . ASN A 1 115 ? -11.261 23.162 6.124 1.00 75.88 115 ASN A C 1
ATOM 810 O O . ASN A 1 115 ? -12.370 23.134 6.646 1.00 75.88 115 ASN A O 1
ATOM 814 N N . ASP A 1 116 ? -11.082 23.355 4.814 1.00 71.88 116 ASP A N 1
ATOM 815 C CA . ASP A 1 116 ? -12.223 23.309 3.904 1.00 71.88 116 ASP A CA 1
ATOM 816 C C . ASP A 1 116 ? -12.847 21.920 4.064 1.00 71.88 116 ASP A C 1
ATOM 818 O O . ASP A 1 116 ? -12.153 20.899 3.960 1.00 71.88 116 ASP A O 1
ATOM 822 N N . ASP A 1 117 ? -14.118 21.898 4.474 1.00 58.69 117 ASP A N 1
ATOM 823 C CA . ASP A 1 117 ? -14.785 20.679 4.898 1.00 58.69 117 ASP A CA 1
ATOM 824 C C . ASP A 1 117 ? -14.656 19.637 3.788 1.00 58.69 117 ASP A C 1
ATOM 826 O O . ASP A 1 117 ? -14.865 19.901 2.601 1.00 58.69 117 ASP A O 1
ATOM 830 N N . TRP A 1 118 ? -14.266 18.423 4.172 1.00 58.25 118 TRP A N 1
ATOM 831 C CA . TRP A 1 118 ? -14.296 17.273 3.282 1.00 58.25 118 TRP A CA 1
ATOM 832 C C . TRP A 1 118 ? -15.769 16.927 3.017 1.00 58.25 118 TRP A C 1
ATOM 834 O O . TRP A 1 118 ? -16.277 15.940 3.560 1.00 58.25 118 TRP A O 1
ATOM 844 N N . ASP A 1 119 ? -16.446 17.757 2.214 1.00 53.88 119 ASP A N 1
ATOM 845 C CA . ASP A 1 119 ? -17.870 17.772 1.857 1.00 53.88 119 ASP A CA 1
ATOM 846 C C . ASP A 1 119 ? -18.264 16.500 1.100 1.00 53.88 119 ASP A C 1
ATOM 848 O O . ASP A 1 119 ? -18.579 16.467 -0.086 1.00 53.88 119 ASP A O 1
ATOM 852 N N . THR A 1 120 ? -18.224 15.387 1.815 1.00 52.12 120 THR A N 1
ATOM 853 C CA . THR A 1 120 ? -18.682 14.075 1.363 1.00 52.12 120 THR A CA 1
ATOM 854 C C . THR A 1 120 ? -20.021 13.709 2.004 1.00 52.12 120 THR A C 1
ATOM 856 O O . THR A 1 120 ? -20.443 12.559 1.921 1.00 52.12 120 THR A O 1
ATOM 859 N N . GLY A 1 121 ? -20.708 14.675 2.633 1.00 49.81 121 GLY A N 1
ATOM 860 C CA . GLY A 1 121 ? -22.043 14.489 3.215 1.00 49.81 121 GLY A CA 1
ATOM 861 C C . GLY A 1 121 ? -22.087 13.526 4.409 1.00 49.81 121 GLY A C 1
ATOM 862 O O . GLY A 1 121 ? -23.130 12.940 4.680 1.00 49.81 121 GLY A O 1
ATOM 863 N N . LEU A 1 122 ? -20.958 13.321 5.099 1.00 57.53 122 LEU A N 1
ATOM 864 C CA . LEU A 1 122 ? -20.809 12.357 6.203 1.00 57.53 122 LEU A CA 1
ATOM 865 C C . LEU A 1 122 ? -20.355 12.997 7.531 1.00 57.53 122 LEU A C 1
ATOM 867 O O . LEU A 1 122 ? -20.028 12.271 8.472 1.00 57.53 122 LEU A O 1
ATOM 871 N N . GLY A 1 123 ? -20.310 14.330 7.616 1.00 54.81 123 GLY A N 1
ATOM 872 C CA . GLY A 1 123 ? -20.061 15.054 8.866 1.00 54.81 123 GLY A CA 1
ATOM 873 C C . GLY A 1 123 ? -21.321 15.121 9.746 1.00 54.81 123 GLY A C 1
ATOM 874 O O . GLY A 1 123 ? -22.427 15.145 9.203 1.00 54.81 123 GLY A O 1
ATOM 875 N N . PRO A 1 124 ? -21.203 15.145 11.088 1.00 60.44 124 PRO A N 1
ATOM 876 C CA . PRO A 1 124 ? -22.339 15.428 11.964 1.00 60.44 124 PRO A CA 1
ATOM 877 C C . PRO A 1 124 ? -22.945 16.792 11.618 1.00 60.44 124 PRO A C 1
ATOM 879 O O . PRO A 1 124 ? -22.211 17.768 11.474 1.00 60.44 124 PRO A O 1
ATOM 882 N N . THR A 1 125 ? -24.272 16.872 11.496 1.00 60.56 125 THR A N 1
ATOM 883 C CA . THR A 1 125 ? -24.986 18.141 11.298 1.00 60.56 125 THR A CA 1
ATOM 884 C C . THR A 1 125 ? -24.567 19.140 12.386 1.00 60.56 125 THR A C 1
ATOM 886 O O . THR A 1 125 ? -24.671 18.797 13.569 1.00 60.56 125 THR A O 1
ATOM 889 N N . PRO A 1 126 ? -24.093 20.350 12.034 1.00 61.09 126 PRO A N 1
ATOM 890 C CA . PRO A 1 126 ? -23.728 21.355 13.024 1.00 61.09 126 PRO A CA 1
ATOM 891 C C . PRO A 1 126 ? -24.911 21.656 13.948 1.00 61.09 126 PRO A C 1
ATOM 893 O O . PRO A 1 126 ? -26.042 21.830 13.489 1.00 61.09 126 PRO A O 1
ATOM 896 N N . ALA A 1 127 ? -24.657 21.706 15.257 1.00 63.22 127 ALA A N 1
ATOM 897 C CA . ALA A 1 127 ? -25.664 22.114 16.227 1.00 63.22 127 ALA A CA 1
ATOM 898 C C . ALA A 1 127 ? -26.078 23.578 15.967 1.00 63.22 127 ALA A C 1
ATOM 900 O O . ALA A 1 127 ? -25.216 24.397 15.633 1.00 63.22 127 ALA A O 1
ATOM 901 N N . PRO A 1 128 ? -27.369 23.928 16.117 1.00 60.72 128 PRO A N 1
ATOM 902 C CA . PRO A 1 128 ? -27.833 25.290 15.896 1.00 60.72 128 PRO A CA 1
ATOM 903 C C . PRO A 1 128 ? -27.116 26.244 16.854 1.00 60.72 128 PRO A C 1
ATOM 905 O O . PRO A 1 128 ? -27.137 26.054 18.071 1.00 60.72 128 PRO A O 1
ATOM 908 N N . SER A 1 129 ? -26.474 27.273 16.300 1.00 60.81 129 SER A N 1
ATOM 909 C CA . SER A 1 129 ? -25.867 28.344 17.081 1.00 60.81 129 SER A CA 1
ATOM 910 C C . SER A 1 129 ? -26.968 29.079 17.840 1.00 60.81 129 SER A C 1
ATOM 912 O O . SER A 1 129 ? -27.769 29.800 17.242 1.00 60.81 129 SER A O 1
ATOM 914 N N . THR A 1 130 ? -27.025 28.895 19.155 1.00 55.97 130 THR A N 1
ATOM 915 C CA . THR A 1 130 ? -27.882 29.696 20.025 1.00 55.97 130 THR A CA 1
ATOM 916 C C . THR A 1 130 ? -27.272 31.093 20.121 1.00 55.97 130 THR A C 1
ATOM 918 O O . THR A 1 130 ? -26.349 31.321 20.9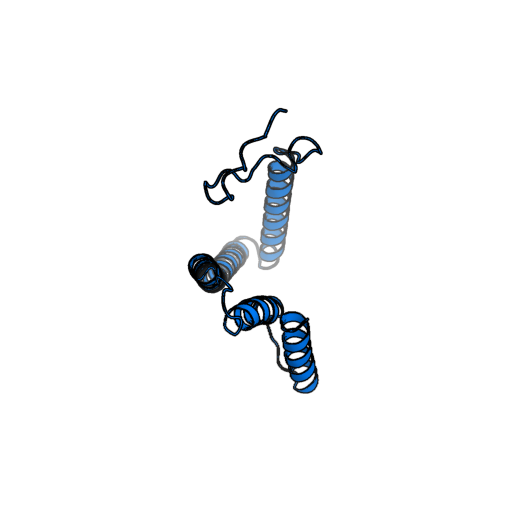01 1.00 55.97 130 THR A O 1
ATOM 921 N N . SER A 1 131 ? -27.744 32.024 19.295 1.00 51.06 131 SER A N 1
ATOM 922 C CA . SER A 1 131 ? -27.553 33.452 19.540 1.00 51.06 131 SER A CA 1
ATOM 923 C C . SER A 1 131 ? -28.486 33.853 20.684 1.00 51.06 131 SER A C 1
ATOM 925 O O . SER A 1 131 ? -29.705 33.877 20.493 1.00 51.06 131 SER A O 1
ATOM 927 N N . ALA A 1 132 ? -27.911 34.084 21.863 1.00 47.19 132 ALA A N 1
ATOM 928 C CA . ALA A 1 132 ? -28.547 34.804 22.963 1.00 47.19 132 ALA A CA 1
ATOM 929 C C . ALA A 1 132 ? -28.174 36.288 22.877 1.00 47.19 132 ALA A C 1
ATOM 931 O O . ALA A 1 132 ? -27.026 36.567 22.456 1.00 47.19 132 ALA A O 1
#

=== Feature glossary ===
Annotated list of the representations used here:

Nearest PDB structures. The Foldseek neighbor list gives the closest experimentally determined structures in the PDB, ranked by structural alignment. TM-score near 1 means near-identical fold; near 0.3 means only rough topology match. This is how one finds what a novel AlphaFold prediction most resembles in the solved-structure universe.

Foldseek 3Di. Foldseek's 3Di representation compresses backbone geometry into a per-residue letter drawn from a learned twenty-state alphabet. It captures the tertiary interaction pattern around each residue — which residues are packed against it in space, regardless of where they are in sequence.

Radius of gyration, Cα contacts, bounding box. Radius of gyration (Rg) is the root-mean-square distance of Cα atoms from their centroid — a single number for overall size and compactness. A globular domain of N residues has Rg ≈ 2.2·N^0.38 Å; an extended or disordered chain has a much larger Rg. The Cα contact count is the number of residue pairs whose Cα atoms are within 8 Å and are more than four positions apart in sequence — a standard proxy for tertiary packing density. The bounding box is the smallest axis-aligned box enclosing all Cα atoms.

InterPro / GO / CATH / organism. The annotation block draws on four external resources. InterPro: which protein families and domains the sequence belongs to. GO: standardized terms for what the protein does, what process it participates in, and where in the cell it acts. CATH: which structural fold it has in the CATH hierarchy. Organism: the species of origin.

mmCIF coordinates. The mmCIF block holds the 3D Cartesian coordinates of each backbone atom (N, Cα, C, O) in ångströms. mmCIF is the PDB's canonical archive format — a tagged-loop text representation of the atomic model.

pLDDT. pLDDT is the predicted lDDT-Cα score: AlphaFold's confidence that the local environment of each residue (all inter-atomic distances within 15 Å) is correctly placed. It is a per-residue number between 0 and 100, with higher meaning more reliable.

Backbone torsions (φ/ψ). φ (phi) and ψ (psi) are the two rotatable backbone dihedrals per residue: φ is the C(i-1)–N–Cα–C torsion, ψ is the N–Cα–C–N(i+1) torsion, both in degrees on (−180°, 180°]. α-helical residues cluster near (−60°, −45°); β-strand residues near (−120°, +130°). A Ramachandran plot is simply a scatter of (φ, ψ) for every residue.

B-factor. For experimental (PDB) structures, the B-factor (temperature factor) quantifies the positional spread of each atom in the crystal — a combination of thermal vibration and static disorder — in units of Å². High B-factors mark flexible loops or poorly resolved regions; low B-factors mark the rigid, well-ordered core.

Secondary structure (3-state, P-SEA). SS3 is a coarse helix/strand/coil call (letters a/b/c) made by the P-SEA algorithm from inter-Cα distances and dihedrals. It is less detailed than DSSP but needs only Cα positions.

Predicted aligned error. Predicted aligned error is AlphaFold's pairwise confidence. Unlike pLDDT (per-residue), PAE is per-residue-pair and captures whether two parts of the structure are correctly placed relative to each other. Units are ångströms of expected positional error.

Solvent-accessible surface area. Solvent-accessible surface area (SASA) is the area in Å² traced out by the centre of a 1.4 Å probe sphere (a water molecule) rolled over the protein's van der Waals surface (Shrake–Rupley / Lee–Richards construction). Buried residues have near-zero SASA; fully exposed residues can exceed 200 Å². The total SASA scales roughly with the number of surface residues.

Secondary structure (8-state, DSSP). The SS8 string is DSSP's per-residue secondary-structure call. α-helix (H) means an i→i+4 H-bond ladder; β-strand (E) means the residue participates in a β-sheet; 3₁₀ (G) and π (I) are tighter and wider helices; T/S are turns/bends; '-' is loop.

Rendered structure images. Structure images are PyMOL renders from six orthogonal camera directions. Cartoon representation draws helices as coils and strands as arrows; sticks shows the backbone as bonds; surface shows the solvent-excluded envelope. Rainbow coloring maps sequence position to hue (blue→red, N→C); chain coloring assigns a distinct color per polypeptide.

Sequence. The amino-acid sequence is the protein's primary structure: the linear order of residues from the N-terminus to the C-terminus, written in one-letter code. Everything else here — the 3D coordinates, the secondary structure, the domain annotations — is ultimately a consequence of this string.

Contact-map, Ramachandran, and PAE plots. Three diagnostic plots accompany the record. The Cα contact map visualizes the tertiary structure as a 2D adjacency matrix (8 Å cutoff, sequence-local contacts suppressed). The Ramachandran plot shows the distribution of backbone (φ, ψ) torsions, with points in the α and β basins reflecting secondary structure content. The PAE plot shows AlphaFold's inter-residue confidence as a color matrix.